Protein AF-A0A2K0T831-F1 (afdb_monomer_lite)

Structure (mmCIF, N/CA/C/O backbone):
data_AF-A0A2K0T831-F1
#
_entry.id   AF-A0A2K0T831-F1
#
loop_
_atom_site.group_PDB
_atom_site.id
_atom_site.type_symbol
_atom_site.label_atom_id
_atom_site.label_alt_id
_atom_site.label_comp_id
_atom_site.label_asym_id
_atom_site.label_entity_id
_atom_site.label_seq_id
_atom_site.pdbx_PDB_ins_code
_atom_site.Cartn_x
_atom_site.Cartn_y
_atom_site.Cartn_z
_atom_site.occupancy
_atom_site.B_iso_or_equiv
_atom_site.auth_seq_id
_atom_site.auth_comp_id
_atom_site.auth_asym_id
_atom_site.auth_atom_id
_atom_site.pdbx_PDB_model_num
ATOM 1 N N . MET A 1 1 ? -4.222 -30.722 3.771 1.00 36.09 1 MET A N 1
ATOM 2 C CA . MET A 1 1 ? -3.506 -29.783 2.882 1.00 36.09 1 MET A CA 1
ATOM 3 C C . MET A 1 1 ? -4.295 -29.741 1.592 1.00 36.09 1 MET A C 1
ATOM 5 O O . MET A 1 1 ? -4.018 -30.512 0.683 1.00 36.09 1 MET A O 1
ATOM 9 N N . ASP A 1 2 ? -5.344 -28.926 1.572 1.00 39.59 2 ASP A N 1
ATOM 10 C CA . ASP A 1 2 ? -6.249 -28.833 0.431 1.00 39.59 2 ASP A CA 1
ATOM 11 C C . ASP A 1 2 ? -5.627 -27.894 -0.600 1.00 39.59 2 ASP A C 1
ATOM 13 O O . ASP A 1 2 ? -5.635 -26.672 -0.450 1.00 39.59 2 ASP A O 1
ATOM 17 N N . PHE A 1 3 ? -5.002 -28.474 -1.623 1.00 48.47 3 PHE A N 1
ATOM 18 C CA . PHE A 1 3 ? -4.540 -27.711 -2.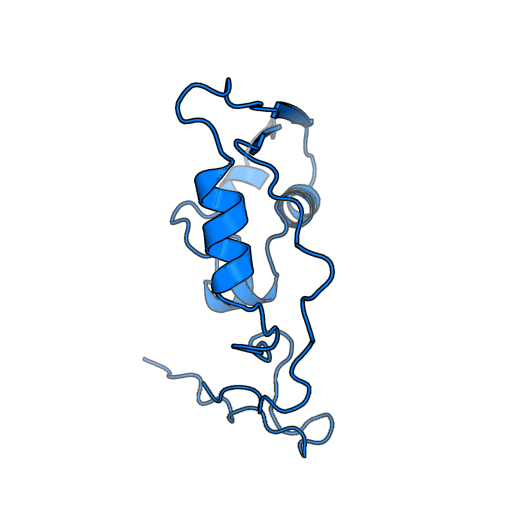773 1.00 48.47 3 PHE A CA 1
ATOM 19 C C . PHE A 1 3 ? -5.771 -27.246 -3.551 1.00 48.47 3 PHE A C 1
ATOM 21 O O . PHE A 1 3 ? -6.487 -28.056 -4.137 1.00 48.47 3 PHE A O 1
ATOM 28 N N . LEU A 1 4 ? -6.024 -25.936 -3.547 1.00 48.19 4 LEU A N 1
ATOM 29 C CA . LEU A 1 4 ? -7.027 -25.314 -4.407 1.00 48.19 4 LEU A CA 1
ATOM 30 C C . LEU A 1 4 ? -6.598 -25.545 -5.868 1.00 48.19 4 LEU A C 1
ATOM 32 O O . LEU A 1 4 ? -5.743 -24.835 -6.396 1.00 48.19 4 LEU A O 1
ATOM 36 N N . GLN A 1 5 ? -7.139 -26.584 -6.505 1.00 52.12 5 GLN A N 1
ATOM 37 C CA . GLN A 1 5 ? -6.831 -26.943 -7.887 1.00 52.12 5 GLN A CA 1
ATOM 38 C C . GLN A 1 5 ? -7.614 -26.023 -8.830 1.00 52.12 5 GLN A C 1
ATOM 40 O O . GLN A 1 5 ? -8.681 -26.365 -9.334 1.00 52.12 5 GLN A O 1
ATOM 45 N N . LEU A 1 6 ? -7.109 -24.806 -9.013 1.00 57.44 6 LEU A N 1
ATOM 46 C CA . LEU A 1 6 ? -7.667 -23.852 -9.961 1.00 57.44 6 LEU A CA 1
ATOM 47 C C . LEU A 1 6 ? -7.155 -24.155 -11.373 1.00 57.44 6 LEU A C 1
ATOM 49 O O . LEU A 1 6 ? -5.979 -24.461 -11.568 1.00 57.44 6 LEU A O 1
ATOM 53 N N . ALA A 1 7 ? -8.040 -24.062 -12.365 1.00 59.50 7 ALA A N 1
ATOM 54 C CA . ALA A 1 7 ? -7.651 -24.241 -13.756 1.00 59.50 7 ALA A CA 1
ATOM 55 C C . ALA A 1 7 ? -6.737 -23.079 -14.201 1.00 59.50 7 ALA A C 1
ATOM 57 O O . ALA A 1 7 ? -7.057 -21.918 -13.911 1.00 59.50 7 ALA A O 1
ATOM 58 N N . PRO A 1 8 ? -5.626 -23.359 -14.910 1.00 65.56 8 PRO A N 1
ATOM 59 C CA . PRO A 1 8 ? -4.784 -22.315 -15.475 1.00 65.56 8 PRO A CA 1
ATOM 60 C C . PRO A 1 8 ? -5.596 -21.451 -16.440 1.00 65.56 8 PRO A C 1
ATOM 62 O O . PRO A 1 8 ? -6.314 -21.981 -17.294 1.00 65.56 8 PRO A O 1
ATOM 65 N N . TYR A 1 9 ? -5.477 -20.131 -16.305 1.00 65.31 9 TYR A N 1
ATOM 66 C CA . TYR A 1 9 ? -6.178 -19.184 -17.166 1.00 65.31 9 TYR A CA 1
ATOM 67 C C . TYR A 1 9 ? -5.762 -19.371 -18.638 1.00 65.31 9 TYR A C 1
ATOM 69 O O . TYR A 1 9 ? -4.590 -19.592 -18.952 1.00 65.31 9 TYR A O 1
ATOM 77 N N . ASN A 1 10 ? -6.741 -19.305 -19.541 1.00 71.69 10 ASN A N 1
ATOM 78 C CA . ASN A 1 10 ? -6.559 -19.321 -20.991 1.00 71.69 10 ASN A CA 1
ATOM 79 C C . ASN A 1 10 ? -7.519 -18.291 -21.606 1.00 71.69 10 ASN A C 1
ATOM 81 O O . ASN A 1 10 ? -8.685 -18.253 -21.221 1.00 71.69 10 ASN A O 1
ATOM 85 N N . ASP A 1 11 ? -7.065 -17.503 -22.583 1.00 72.25 11 ASP A N 1
ATOM 86 C CA . ASP A 1 11 ? -7.857 -16.447 -23.238 1.00 72.25 11 ASP A CA 1
ATOM 87 C C . ASP A 1 11 ? -9.101 -16.962 -23.970 1.00 72.25 11 ASP A C 1
ATOM 89 O O . ASP A 1 11 ? -10.026 -16.208 -24.262 1.00 72.25 11 ASP A O 1
ATOM 93 N N . THR A 1 12 ? -9.169 -18.265 -24.241 1.00 75.62 12 THR A N 1
ATOM 94 C CA . THR A 1 12 ? -10.368 -18.897 -24.802 1.00 75.62 12 THR A CA 1
ATOM 95 C C . THR A 1 12 ? -11.440 -19.207 -23.752 1.00 75.62 12 THR A C 1
ATOM 97 O O . THR A 1 12 ? -12.486 -19.764 -24.102 1.00 75.62 12 THR A O 1
ATOM 100 N N . MET A 1 13 ? -11.188 -18.926 -22.468 1.00 73.06 13 MET A N 1
ATOM 101 C CA . MET A 1 13 ? -12.142 -19.206 -21.401 1.00 73.06 13 MET A CA 1
ATOM 102 C C . MET A 1 13 ? -13.352 -18.273 -21.476 1.00 73.06 13 MET A C 1
ATOM 104 O O . MET A 1 13 ? -13.237 -17.053 -21.543 1.00 73.06 13 MET A O 1
ATOM 108 N N . ARG A 1 14 ? -14.549 -18.861 -21.431 1.00 69.31 14 ARG A N 1
ATOM 109 C CA . ARG A 1 14 ? -15.813 -18.127 -21.310 1.00 69.31 14 ARG A CA 1
ATOM 110 C C . ARG A 1 14 ? -16.087 -17.779 -19.847 1.00 69.31 14 ARG A C 1
ATOM 112 O O . ARG A 1 14 ? -15.659 -18.490 -18.936 1.00 69.31 14 ARG A O 1
ATOM 119 N N . LEU A 1 15 ? -16.855 -16.713 -19.626 1.00 64.69 15 LEU A N 1
ATOM 120 C CA . LEU A 1 15 ? -17.314 -16.310 -18.296 1.00 64.69 15 LEU A CA 1
ATOM 121 C C . LEU A 1 15 ? -17.960 -17.508 -17.571 1.00 64.69 15 LEU A C 1
ATOM 123 O O . LEU A 1 15 ? -18.880 -18.129 -18.101 1.00 64.69 15 LEU A O 1
ATOM 127 N N . GLY A 1 16 ? -17.450 -17.850 -16.384 1.00 70.25 16 GLY A N 1
ATOM 128 C CA . GLY A 1 16 ? -17.926 -18.982 -15.576 1.00 70.25 16 GLY A CA 1
ATOM 129 C C . GLY A 1 16 ? -17.114 -20.282 -15.686 1.00 70.25 16 GLY A C 1
ATOM 130 O O . GLY A 1 16 ? -17.430 -21.239 -14.988 1.00 70.25 16 GLY A O 1
ATOM 131 N N . GLN A 1 17 ? -16.047 -20.342 -16.493 1.00 73.94 17 GLN A N 1
ATOM 132 C CA . GLN A 1 17 ? -15.227 -21.556 -16.684 1.00 73.94 17 GLN A CA 1
ATOM 133 C C . GLN A 1 17 ? -14.137 -21.787 -15.614 1.00 73.94 17 GLN A C 1
ATOM 135 O O . GLN A 1 17 ? -13.074 -22.327 -15.905 1.00 73.94 17 GLN A O 1
ATOM 140 N N . GLY A 1 18 ? -14.392 -21.402 -14.361 1.00 69.38 18 GLY A N 1
ATOM 141 C CA . GLY A 1 18 ? -13.501 -21.717 -13.234 1.00 69.38 18 GLY A CA 1
ATOM 142 C C . GLY A 1 18 ? -12.336 -20.748 -13.010 1.00 69.38 18 GLY A C 1
ATOM 143 O O . GLY A 1 18 ? -11.589 -20.937 -12.054 1.00 69.38 18 GLY A O 1
ATOM 144 N N . TYR A 1 19 ? -12.213 -19.692 -13.823 1.00 71.88 19 TYR A N 1
ATOM 145 C CA . TYR A 1 19 ? -11.377 -18.548 -13.472 1.00 71.88 19 TYR A CA 1
ATOM 146 C C . TYR A 1 19 ? -12.060 -17.729 -12.371 1.00 71.88 19 TYR A C 1
ATOM 148 O O . TYR A 1 19 ? -13.157 -17.202 -12.573 1.00 71.88 19 TYR A O 1
ATOM 156 N N . ASN A 1 20 ? -11.421 -17.626 -11.208 1.00 72.50 20 ASN A N 1
ATOM 157 C CA . ASN A 1 20 ? -11.900 -16.796 -10.113 1.00 72.50 20 ASN A CA 1
ATOM 158 C C . ASN A 1 20 ? -11.107 -15.488 -10.075 1.00 72.50 20 ASN A C 1
ATOM 160 O O . ASN A 1 20 ? -10.006 -15.445 -9.527 1.00 72.50 20 ASN A O 1
ATOM 164 N N . SER A 1 21 ? -11.699 -14.409 -10.586 1.00 70.88 21 SER A N 1
ATOM 165 C CA . SER A 1 21 ? -11.109 -13.064 -10.559 1.00 70.88 21 SER A CA 1
ATOM 166 C C . SER A 1 21 ? -10.811 -12.546 -9.144 1.00 70.88 21 SER A C 1
ATOM 168 O O . SER A 1 21 ? -10.053 -11.593 -8.996 1.00 70.88 21 SER A O 1
ATOM 170 N N . PHE A 1 22 ? -11.389 -13.156 -8.099 1.00 68.38 22 PHE A N 1
ATOM 171 C CA . PHE A 1 22 ? -11.049 -12.864 -6.706 1.00 68.38 22 PHE A CA 1
ATOM 172 C C . PHE A 1 22 ? -9.826 -13.616 -6.188 1.00 68.38 22 PHE A C 1
ATOM 174 O O . PHE A 1 22 ? -9.330 -13.228 -5.149 1.00 68.38 22 PHE A O 1
ATOM 181 N N . LEU A 1 23 ? -9.339 -14.687 -6.815 1.00 71.56 23 LEU A N 1
ATOM 182 C CA . LEU A 1 23 ? -8.189 -15.452 -6.293 1.00 71.56 23 LEU A CA 1
ATOM 183 C C . LEU A 1 23 ? -7.049 -15.599 -7.302 1.00 71.56 23 LEU A C 1
ATOM 185 O O . LEU A 1 23 ? -5.917 -15.888 -6.915 1.00 71.56 23 LEU A O 1
ATOM 189 N N . GLN A 1 24 ? -7.334 -15.392 -8.582 1.00 72.81 24 GLN A N 1
ATOM 190 C CA . GLN A 1 24 ? -6.394 -15.531 -9.682 1.00 72.81 24 GLN A CA 1
ATOM 191 C C . GLN A 1 24 ? -6.197 -14.187 -10.375 1.00 72.81 24 GLN A C 1
ATOM 193 O O . GLN A 1 24 ? -7.153 -13.449 -10.602 1.00 72.81 24 GLN A O 1
ATOM 198 N N . LEU A 1 25 ? -4.963 -13.893 -10.775 1.00 68.31 25 LEU A N 1
ATOM 199 C CA . LEU A 1 25 ? -4.625 -12.722 -11.581 1.00 68.31 25 LEU A CA 1
ATOM 200 C C . LEU A 1 25 ? -4.012 -13.190 -12.906 1.00 68.31 25 LEU A C 1
ATOM 202 O O . LEU A 1 25 ? -3.184 -14.102 -12.876 1.00 68.31 25 LEU A O 1
ATOM 206 N N . PRO A 1 26 ? -4.383 -12.595 -14.054 1.00 68.50 26 PRO A N 1
ATOM 207 C CA . PRO A 1 26 ? -3.645 -12.809 -15.284 1.00 68.50 26 PRO A CA 1
ATOM 208 C C . PRO A 1 26 ? -2.322 -12.050 -15.160 1.00 68.50 26 PRO A C 1
ATOM 210 O O . PRO A 1 26 ? -2.304 -10.827 -15.010 1.00 68.50 26 PRO A O 1
ATOM 213 N N . CYS A 1 27 ? -1.208 -12.774 -15.180 1.00 66.81 27 CYS A N 1
ATOM 214 C CA . CYS A 1 27 ? 0.117 -12.173 -15.143 1.00 66.81 27 CYS A CA 1
ATOM 215 C C . CYS A 1 27 ? 0.645 -12.033 -16.574 1.00 66.81 27 CYS A C 1
ATOM 217 O O . CYS A 1 27 ? 0.857 -13.025 -17.273 1.00 66.81 27 CYS A O 1
ATOM 219 N N . LEU A 1 28 ? 0.850 -10.787 -17.000 1.00 68.00 28 LEU A N 1
ATOM 220 C CA . LEU A 1 28 ? 1.585 -10.458 -18.216 1.00 68.00 28 LEU A CA 1
ATOM 221 C C . LEU A 1 28 ? 3.040 -10.210 -17.823 1.00 68.00 28 LEU A C 1
ATOM 223 O O . LEU A 1 28 ? 3.331 -9.246 -17.117 1.00 68.00 28 LEU A O 1
ATOM 227 N N . ASP A 1 29 ? 3.934 -11.091 -18.257 1.00 64.38 29 ASP A N 1
ATOM 228 C CA . ASP A 1 29 ? 5.378 -10.873 -18.158 1.00 64.38 29 ASP A CA 1
ATOM 229 C C . ASP A 1 29 ? 5.900 -10.292 -19.482 1.00 64.38 29 ASP A C 1
ATOM 231 O O . ASP A 1 29 ? 5.225 -10.410 -20.500 1.00 64.38 29 ASP A O 1
ATOM 235 N N . GLY A 1 30 ? 7.048 -9.608 -19.475 1.00 65.62 30 GLY A N 1
ATOM 236 C CA . GLY A 1 30 ? 7.774 -9.152 -20.674 1.00 65.62 30 GLY A CA 1
ATOM 237 C C . GLY A 1 30 ? 7.010 -8.274 -21.684 1.00 65.62 30 GLY A C 1
ATOM 238 O O . GLY A 1 30 ? 7.448 -8.143 -22.829 1.00 65.62 30 GLY A O 1
ATOM 239 N N . ALA A 1 31 ? 5.891 -7.658 -21.289 1.00 68.00 31 ALA A N 1
ATOM 240 C CA . ALA A 1 31 ? 4.999 -6.901 -22.178 1.00 68.00 31 ALA A CA 1
ATOM 241 C C . ALA A 1 31 ? 5.618 -5.624 -22.781 1.00 68.00 31 ALA A C 1
ATOM 243 O O . ALA A 1 31 ? 5.041 -5.033 -23.691 1.00 68.00 31 ALA A O 1
ATOM 244 N N . VAL A 1 32 ? 6.780 -5.181 -22.298 1.00 72.88 32 VAL A N 1
ATOM 245 C CA . VAL A 1 32 ? 7.473 -3.985 -22.790 1.00 72.88 32 VAL A CA 1
ATOM 246 C C . VAL A 1 32 ? 8.871 -4.370 -23.256 1.00 72.88 32 VAL A C 1
ATOM 248 O O . VAL A 1 32 ? 9.633 -4.981 -22.508 1.00 72.88 32 VAL A O 1
ATOM 251 N N . LYS A 1 33 ? 9.216 -3.988 -24.488 1.00 72.88 33 LYS A N 1
ATOM 252 C CA . LYS A 1 33 ? 10.592 -3.975 -24.988 1.00 72.88 33 LYS A CA 1
ATOM 253 C C . LYS A 1 33 ? 11.181 -2.594 -24.790 1.00 72.88 33 LYS A C 1
ATOM 255 O O . LYS A 1 33 ? 10.646 -1.614 -25.302 1.00 72.88 33 LYS A O 1
ATOM 260 N N . ILE A 1 34 ? 12.296 -2.553 -24.079 1.00 73.56 34 ILE A N 1
ATOM 261 C CA . ILE A 1 34 ? 13.158 -1.384 -23.968 1.00 73.56 34 ILE A CA 1
ATOM 262 C C . ILE A 1 34 ? 14.517 -1.828 -24.499 1.00 73.56 34 ILE A C 1
ATOM 264 O O . ILE A 1 34 ? 15.012 -2.876 -24.080 1.00 73.56 34 ILE A O 1
ATOM 268 N N . ASP A 1 35 ? 15.099 -1.072 -25.426 1.00 73.56 35 ASP A N 1
ATOM 269 C CA . ASP A 1 35 ? 16.442 -1.363 -25.921 1.00 73.56 35 ASP A CA 1
ATOM 270 C C . ASP A 1 35 ? 17.472 -1.132 -24.799 1.00 73.56 35 ASP A C 1
ATOM 272 O O . ASP A 1 35 ? 17.522 -0.073 -24.166 1.00 73.56 35 ASP A O 1
ATOM 276 N N . GLU A 1 36 ? 18.306 -2.142 -24.526 1.00 66.69 36 GLU A N 1
ATOM 277 C CA . GLU A 1 36 ? 19.290 -2.108 -23.430 1.00 66.69 36 GLU A CA 1
ATOM 278 C C . GLU A 1 36 ? 20.308 -0.964 -23.570 1.00 66.69 36 GLU A C 1
ATOM 280 O O . GLU A 1 36 ? 20.817 -0.456 -22.566 1.00 66.69 36 GLU A O 1
ATOM 285 N N . SER A 1 37 ? 20.569 -0.510 -24.800 1.00 64.81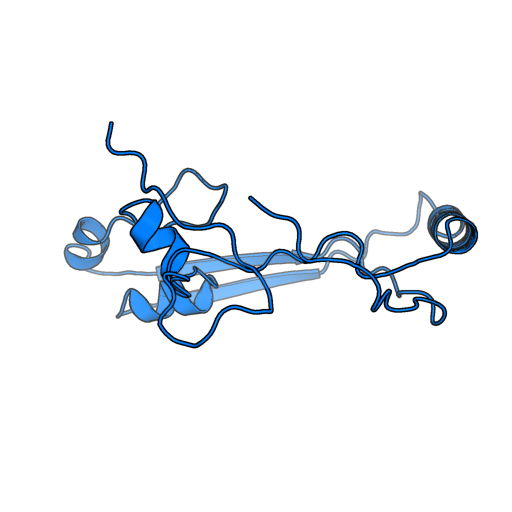 37 SER A N 1
ATOM 286 C CA . SER A 1 37 ? 21.433 0.638 -25.085 1.00 64.81 37 SER A CA 1
ATOM 287 C C . SER A 1 37 ? 20.924 1.932 -24.445 1.00 64.81 37 SER A C 1
ATOM 289 O O . SER A 1 37 ? 21.725 2.731 -23.954 1.00 64.81 37 SER A O 1
ATOM 291 N N . ASP A 1 38 ? 19.606 2.126 -24.378 1.00 63.50 38 ASP A N 1
ATOM 292 C CA . ASP A 1 38 ? 19.012 3.341 -23.813 1.00 63.50 38 ASP A CA 1
ATOM 293 C C . ASP A 1 38 ? 18.959 3.309 -22.290 1.00 63.50 38 ASP A C 1
ATOM 295 O O . ASP A 1 38 ? 19.135 4.347 -21.642 1.00 63.50 38 ASP A O 1
ATOM 299 N N . LEU A 1 39 ? 18.812 2.116 -21.708 1.00 62.34 39 LEU A N 1
ATOM 300 C CA . LEU A 1 39 ? 18.937 1.891 -20.267 1.00 62.34 39 LEU A CA 1
ATOM 301 C C . LEU A 1 39 ? 20.349 2.247 -19.776 1.00 62.34 39 LEU A C 1
ATOM 303 O O . LEU A 1 39 ? 20.500 3.000 -18.811 1.00 62.34 39 LEU A O 1
ATOM 307 N N . GLN A 1 40 ? 21.389 1.768 -20.464 1.00 59.34 40 GLN A N 1
ATOM 308 C CA . GLN A 1 40 ? 22.784 2.017 -20.082 1.00 59.34 40 GLN A CA 1
ATOM 309 C C . GLN A 1 40 ? 23.197 3.484 -20.279 1.00 59.34 40 GLN A C 1
ATOM 311 O O . GLN A 1 40 ? 23.871 4.053 -19.417 1.00 59.34 40 GLN A O 1
ATOM 316 N N . ALA A 1 41 ? 22.739 4.136 -21.355 1.00 60.53 41 ALA A N 1
ATOM 317 C CA . ALA A 1 41 ? 23.013 5.552 -21.608 1.00 60.53 41 ALA A CA 1
ATOM 318 C C . ALA A 1 41 ? 22.402 6.488 -20.545 1.00 60.53 41 ALA A C 1
ATOM 320 O O . ALA A 1 41 ? 22.984 7.526 -20.225 1.00 60.53 41 ALA A O 1
ATOM 321 N N . HIS A 1 42 ? 21.254 6.127 -19.962 1.00 57.69 42 HIS A N 1
ATOM 322 C CA . HIS A 1 42 ? 20.623 6.906 -18.889 1.00 57.69 42 HIS A CA 1
ATOM 323 C C . HIS A 1 42 ? 21.244 6.641 -17.513 1.00 57.69 42 HIS A C 1
ATOM 325 O O . HIS A 1 42 ? 21.373 7.572 -16.718 1.00 57.69 42 HIS A O 1
ATOM 331 N N . VAL A 1 43 ? 21.683 5.408 -17.237 1.00 56.75 43 VAL A N 1
ATOM 332 C CA . VAL A 1 43 ? 22.411 5.076 -15.999 1.00 56.75 43 VAL A CA 1
ATOM 333 C C . VAL A 1 43 ? 23.792 5.739 -15.973 1.00 56.75 43 VAL A C 1
ATOM 335 O O . VAL A 1 43 ? 24.192 6.247 -14.931 1.00 56.75 43 VAL A O 1
ATOM 338 N N . ALA A 1 44 ? 24.490 5.825 -17.110 1.00 55.12 44 ALA A N 1
ATOM 339 C CA . ALA A 1 44 ? 25.797 6.486 -17.208 1.00 55.12 44 ALA A CA 1
ATOM 340 C C . ALA A 1 44 ? 25.736 8.022 -17.063 1.00 55.12 44 ALA A C 1
ATOM 342 O O . ALA A 1 44 ? 26.718 8.638 -16.659 1.00 55.12 44 ALA A O 1
ATOM 343 N N . ARG A 1 45 ? 24.587 8.649 -17.366 1.00 53.56 45 ARG A N 1
ATOM 344 C CA . ARG A 1 45 ? 24.332 10.088 -17.136 1.00 53.56 45 ARG A CA 1
ATOM 345 C C . ARG A 1 45 ? 23.912 10.412 -15.702 1.00 53.56 45 ARG A C 1
ATOM 347 O O . ARG A 1 45 ? 23.832 11.585 -15.343 1.00 53.56 45 ARG A O 1
ATOM 354 N N . ALA A 1 46 ? 23.610 9.402 -14.887 1.00 54.88 46 ALA A N 1
ATOM 355 C CA . ALA A 1 46 ? 23.358 9.597 -13.471 1.00 54.88 46 ALA A CA 1
ATOM 356 C C . ALA A 1 46 ? 24.703 9.807 -12.764 1.00 54.88 46 ALA A C 1
ATOM 358 O O . ALA A 1 46 ? 25.348 8.855 -12.331 1.00 54.88 46 ALA A O 1
ATOM 359 N N . ASP A 1 47 ? 25.128 11.068 -12.676 1.00 56.34 47 ASP A N 1
ATOM 360 C CA . ASP A 1 47 ? 26.297 11.485 -11.905 1.00 56.34 47 ASP A CA 1
ATOM 361 C C . ASP A 1 47 ? 26.286 10.812 -10.514 1.00 56.34 47 ASP A C 1
ATOM 363 O O . ASP A 1 47 ? 25.299 10.948 -9.780 1.00 56.34 47 ASP A O 1
ATOM 367 N N . PRO A 1 48 ? 27.361 10.124 -10.085 1.00 58.25 48 PRO A N 1
ATOM 368 C CA . PRO A 1 48 ? 27.418 9.480 -8.768 1.00 58.25 48 PRO A CA 1
ATOM 369 C C . PRO A 1 48 ? 27.359 10.493 -7.609 1.00 58.25 48 PRO A C 1
ATOM 371 O O . PRO A 1 48 ? 27.118 10.111 -6.465 1.00 58.25 48 PRO A O 1
ATOM 374 N N . SER A 1 49 ? 27.550 11.783 -7.913 1.00 55.91 49 SER A N 1
ATOM 375 C CA . SER A 1 49 ? 27.470 12.922 -6.991 1.00 55.91 49 SER A CA 1
ATOM 376 C C . SER A 1 49 ? 26.167 13.732 -7.134 1.00 55.91 49 SER A C 1
ATOM 378 O O . SER A 1 49 ? 25.950 14.707 -6.410 1.00 55.91 49 SER A O 1
ATOM 380 N N . ALA A 1 50 ? 25.265 13.356 -8.052 1.00 58.88 50 ALA A N 1
ATOM 381 C CA . ALA A 1 50 ? 23.984 14.037 -8.197 1.00 58.88 50 ALA A CA 1
ATOM 382 C C . ALA A 1 50 ? 23.139 13.798 -6.939 1.00 58.88 50 ALA A C 1
ATOM 384 O O . ALA A 1 50 ? 22.664 12.691 -6.676 1.00 58.88 50 ALA A O 1
ATOM 385 N N . LYS A 1 51 ? 22.978 14.861 -6.145 1.00 52.91 51 LYS A N 1
ATOM 386 C CA . LYS A 1 51 ? 22.170 14.915 -4.925 1.00 52.91 51 LYS A CA 1
ATOM 387 C C . LYS A 1 51 ? 20.829 14.214 -5.164 1.00 52.91 51 LYS A C 1
ATOM 389 O O . LYS A 1 51 ? 19.998 14.700 -5.929 1.00 52.91 51 LYS A O 1
ATOM 394 N N . VAL A 1 52 ? 20.647 13.056 -4.526 1.00 62.34 52 VAL A N 1
ATOM 395 C CA . VAL A 1 52 ? 19.431 12.237 -4.614 1.00 62.34 52 VAL A CA 1
ATOM 396 C C . VAL A 1 52 ? 18.243 13.131 -4.262 1.00 62.34 52 VAL A C 1
ATOM 398 O O . VAL A 1 52 ? 18.143 13.618 -3.135 1.00 62.34 52 VAL A O 1
ATOM 401 N N . SER A 1 53 ? 17.367 13.401 -5.233 1.00 64.94 53 SER A N 1
ATOM 402 C CA . SER A 1 53 ? 16.144 14.173 -5.008 1.00 64.94 53 SER A CA 1
ATOM 403 C C . SER A 1 53 ? 15.126 13.282 -4.304 1.00 64.94 53 SER A C 1
ATOM 405 O O . SER A 1 53 ? 14.192 12.748 -4.895 1.00 64.94 53 SER A O 1
ATOM 407 N N . GLN A 1 54 ? 15.355 13.076 -3.011 1.00 73.19 54 GLN A N 1
ATOM 408 C CA . GLN A 1 54 ? 14.449 12.333 -2.160 1.00 73.19 54 GLN A CA 1
ATOM 409 C C . GLN A 1 54 ? 13.234 13.205 -1.852 1.00 73.19 54 GLN A C 1
ATOM 411 O O . GLN A 1 54 ? 13.345 14.238 -1.191 1.00 73.19 54 GLN A O 1
ATOM 416 N N . VAL A 1 55 ? 12.062 12.779 -2.316 1.00 78.69 55 VAL A N 1
ATOM 417 C CA . VAL A 1 55 ? 10.793 13.370 -1.886 1.00 78.69 55 VAL A CA 1
ATOM 418 C C . VAL A 1 55 ? 10.197 12.453 -0.834 1.00 78.69 55 VAL A C 1
ATOM 420 O O . VAL A 1 55 ? 9.882 11.296 -1.122 1.00 78.69 55 VAL A O 1
ATOM 423 N N . VAL A 1 56 ? 10.069 12.973 0.386 1.00 86.38 56 VAL A N 1
ATOM 424 C CA . VAL A 1 56 ? 9.380 12.290 1.479 1.00 86.38 56 VAL A CA 1
ATOM 425 C C . VAL A 1 56 ? 8.017 12.933 1.662 1.00 86.38 56 VAL A C 1
ATOM 427 O O . VAL A 1 56 ? 7.916 14.135 1.898 1.00 86.38 56 VAL A O 1
ATOM 430 N N . SER A 1 57 ? 6.967 12.133 1.535 1.00 87.75 57 SER A N 1
ATOM 431 C CA . SER A 1 57 ? 5.595 12.554 1.799 1.00 87.75 57 SER A CA 1
ATOM 432 C C . SER A 1 57 ? 5.084 11.833 3.038 1.00 87.75 57 SER A C 1
ATOM 434 O O . SER A 1 57 ? 5.116 10.603 3.099 1.00 87.75 57 SER A O 1
ATOM 436 N N . TYR A 1 58 ? 4.614 12.615 4.006 1.00 88.62 58 TYR A N 1
ATOM 437 C CA . TYR A 1 58 ? 4.005 12.132 5.239 1.00 88.62 58 TYR A CA 1
ATOM 438 C C . TYR A 1 58 ? 2.497 12.354 5.164 1.00 88.62 58 TYR A C 1
ATOM 440 O O . TYR A 1 58 ? 2.053 13.438 4.790 1.00 88.62 58 TYR A O 1
ATOM 448 N N . ASN A 1 59 ? 1.719 11.339 5.523 1.00 87.44 59 ASN A N 1
ATOM 449 C CA . ASN A 1 59 ? 0.279 11.456 5.708 1.00 87.44 59 ASN A CA 1
ATOM 450 C C . ASN A 1 59 ? -0.106 10.797 7.034 1.00 87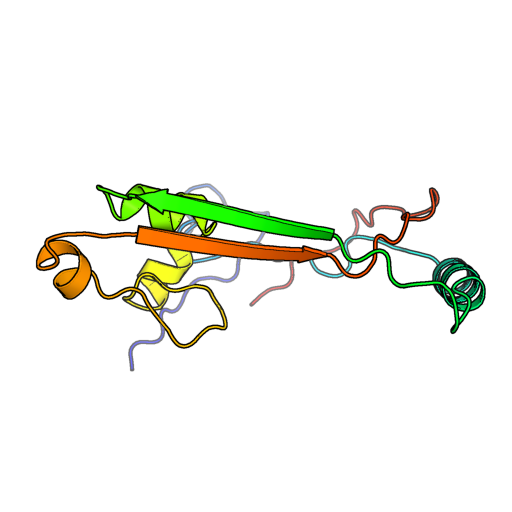.44 59 ASN A C 1
ATOM 452 O O . ASN A 1 59 ? 0.303 9.664 7.294 1.00 87.44 59 ASN A O 1
ATOM 456 N N . SER A 1 60 ? -0.889 11.493 7.853 1.00 90.06 60 SER A N 1
ATOM 457 C CA . SER A 1 60 ? -1.442 10.961 9.096 1.00 90.06 60 SER A CA 1
ATOM 458 C C . SER A 1 60 ? -2.932 11.247 9.152 1.00 90.06 60 SER A C 1
ATOM 460 O O . SER A 1 60 ? -3.341 12.405 9.067 1.00 90.06 60 SER A O 1
ATOM 462 N N . GLN A 1 61 ? -3.728 10.200 9.322 1.00 90.06 61 GLN A N 1
ATOM 463 C CA . GLN A 1 61 ? -5.181 10.299 9.389 1.00 90.06 61 GLN A CA 1
ATOM 464 C C . GLN A 1 61 ? -5.724 9.393 10.492 1.00 90.06 61 GLN A C 1
ATOM 466 O O . GLN A 1 61 ? -5.219 8.286 10.703 1.00 90.06 61 GLN A O 1
ATOM 471 N N . PHE A 1 62 ? -6.757 9.867 11.186 1.00 91.81 62 PHE A N 1
ATOM 472 C CA . PHE A 1 62 ? -7.569 9.023 12.056 1.00 91.81 62 PHE A CA 1
ATOM 473 C C . PHE A 1 62 ? -8.514 8.196 11.202 1.00 91.81 62 PHE A C 1
ATOM 475 O O . PHE A 1 62 ? -9.013 8.677 10.183 1.00 91.81 62 PHE A O 1
ATOM 482 N N . VAL A 1 63 ? -8.725 6.944 11.596 1.00 90.81 63 VAL A N 1
ATOM 483 C CA . VAL A 1 63 ? -9.522 6.016 10.802 1.00 90.81 63 VAL A CA 1
ATOM 484 C C . VAL A 1 63 ? -10.558 5.343 11.676 1.00 90.81 63 VAL A C 1
ATOM 486 O O . VAL A 1 63 ? -10.225 4.671 12.640 1.00 90.81 63 VAL A O 1
ATOM 489 N N . GLU A 1 64 ? -11.820 5.492 11.297 1.00 89.00 64 GLU A N 1
ATOM 490 C CA . GLU A 1 64 ? -12.941 4.861 11.998 1.00 89.00 64 GLU A CA 1
ATOM 491 C C . GLU A 1 64 ? -13.214 3.452 11.469 1.00 89.00 64 GLU A C 1
ATOM 493 O O . GLU A 1 64 ? -13.628 2.563 12.207 1.00 89.00 64 GLU A O 1
ATOM 498 N N . ARG A 1 65 ? -12.986 3.233 10.169 1.00 89.06 65 ARG A N 1
ATOM 499 C CA . ARG A 1 65 ? -13.334 1.990 9.480 1.00 89.06 65 ARG A CA 1
ATOM 500 C C . ARG A 1 65 ? -12.110 1.340 8.867 1.00 89.06 65 ARG A C 1
ATOM 502 O O . ARG A 1 65 ? -11.405 1.946 8.063 1.00 89.06 65 ARG A O 1
ATOM 509 N N . ILE A 1 66 ? -11.912 0.055 9.156 1.00 88.00 66 ILE A N 1
ATOM 510 C CA . ILE A 1 66 ? -10.781 -0.704 8.610 1.00 88.00 66 ILE A CA 1
ATOM 511 C C . ILE A 1 66 ? -10.788 -0.738 7.073 1.00 88.00 66 ILE A C 1
ATOM 513 O O . ILE A 1 66 ? -9.730 -0.733 6.450 1.00 88.00 66 ILE A O 1
ATOM 517 N N . SER A 1 67 ? -11.970 -0.665 6.446 1.00 88.50 67 SER A N 1
ATOM 518 C CA . SER A 1 67 ? -12.125 -0.577 4.987 1.00 88.50 67 SER A CA 1
ATOM 519 C C . SER A 1 67 ? -11.344 0.578 4.363 1.00 88.50 67 SER A C 1
ATOM 521 O O . SER A 1 67 ? -10.864 0.464 3.232 1.00 88.50 67 SER A O 1
ATOM 523 N N . ASP A 1 68 ? -11.206 1.681 5.095 1.00 88.56 68 ASP A N 1
ATOM 524 C CA . ASP A 1 68 ? -10.538 2.884 4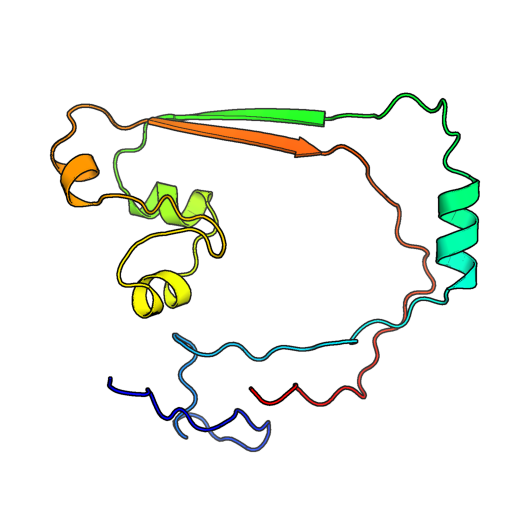.612 1.00 88.56 68 ASP A CA 1
ATOM 525 C C . ASP A 1 68 ? -9.016 2.700 4.670 1.00 88.56 68 ASP A C 1
ATOM 527 O O . ASP A 1 68 ? -8.309 3.117 3.751 1.00 88.56 68 ASP A O 1
ATOM 531 N N . VAL A 1 69 ? -8.519 1.957 5.670 1.00 87.69 69 VAL A N 1
ATOM 532 C CA . VAL A 1 69 ? -7.115 1.520 5.754 1.00 87.69 69 VAL A CA 1
ATOM 533 C C . VAL A 1 69 ? -6.773 0.597 4.590 1.00 87.69 69 VAL A C 1
ATOM 535 O O . VAL A 1 69 ? -5.803 0.843 3.878 1.00 87.69 69 VAL A O 1
ATOM 538 N N . VAL A 1 70 ? -7.597 -0.427 4.348 1.00 87.69 70 VAL A N 1
ATOM 539 C CA . VAL A 1 70 ? -7.391 -1.407 3.266 1.00 87.69 70 VAL A CA 1
ATOM 540 C C . VAL A 1 70 ? -7.313 -0.718 1.910 1.00 87.69 70 VAL A C 1
ATOM 542 O O . VAL A 1 70 ? -6.403 -0.984 1.122 1.00 87.69 70 VAL A O 1
ATOM 545 N N . ARG A 1 71 ? -8.232 0.220 1.655 1.00 85.19 71 ARG A N 1
ATOM 546 C CA . ARG A 1 71 ? -8.266 0.988 0.409 1.00 85.19 71 ARG A CA 1
ATOM 547 C C . ARG A 1 71 ? -7.076 1.940 0.292 1.00 85.19 71 ARG A C 1
ATOM 549 O O . ARG A 1 71 ? -6.469 2.011 -0.772 1.00 85.19 71 ARG A O 1
ATOM 556 N N . SER A 1 72 ? -6.713 2.634 1.372 1.00 83.62 72 SER A N 1
ATOM 557 C CA . SER A 1 72 ? -5.566 3.550 1.393 1.00 83.62 72 SER A CA 1
ATOM 558 C C . SER A 1 72 ? -4.228 2.826 1.220 1.00 83.62 72 SER A C 1
ATOM 560 O O . SER A 1 72 ? -3.312 3.379 0.616 1.00 83.62 72 SER A O 1
ATOM 562 N N . MET A 1 73 ? -4.101 1.608 1.746 1.00 81.44 73 MET A N 1
ATOM 563 C CA . MET A 1 73 ? -2.907 0.773 1.607 1.00 81.44 73 MET A CA 1
ATOM 564 C C . MET A 1 73 ? -2.864 0.003 0.282 1.00 81.44 73 MET A C 1
ATOM 566 O O . MET A 1 73 ? -1.878 -0.676 0.016 1.00 81.44 73 MET A O 1
ATOM 570 N N . ASN A 1 74 ? -3.897 0.118 -0.561 1.00 83.25 74 ASN A N 1
ATOM 571 C CA . ASN A 1 74 ? -4.035 -0.644 -1.803 1.00 83.25 74 ASN A CA 1
ATOM 572 C C . ASN A 1 74 ? -3.915 -2.166 -1.578 1.00 83.25 74 ASN A C 1
ATOM 574 O O . ASN A 1 74 ? -3.308 -2.890 -2.371 1.00 83.25 74 ASN A O 1
ATOM 578 N N . ILE A 1 75 ? -4.480 -2.653 -0.469 1.00 84.06 75 ILE A N 1
ATOM 579 C CA . ILE A 1 75 ? -4.530 -4.082 -0.163 1.00 84.06 75 ILE A CA 1
ATOM 580 C C . ILE A 1 75 ? -5.639 -4.709 -1.007 1.00 84.06 75 ILE A C 1
ATOM 582 O O . ILE A 1 75 ? -6.796 -4.289 -0.969 1.00 84.06 75 ILE A O 1
ATOM 586 N N . SER A 1 76 ? -5.282 -5.740 -1.769 1.00 81.12 76 SER A N 1
ATOM 587 C CA . SER A 1 76 ? -6.240 -6.472 -2.590 1.00 81.12 76 SER A CA 1
ATOM 588 C C . SER A 1 76 ? -7.057 -7.446 -1.744 1.00 81.12 76 SER A C 1
ATOM 590 O O . SER A 1 76 ? -6.492 -8.282 -1.037 1.00 81.12 76 SER A O 1
ATOM 592 N N . ALA A 1 77 ? -8.383 -7.409 -1.897 1.00 79.94 77 ALA A N 1
ATOM 593 C CA . ALA A 1 77 ? -9.295 -8.366 -1.267 1.00 79.94 77 ALA A CA 1
ATOM 594 C C . ALA A 1 77 ? -8.934 -9.823 -1.607 1.00 79.94 77 ALA A C 1
ATOM 596 O O . ALA A 1 77 ? -9.047 -10.705 -0.760 1.00 79.94 77 ALA A O 1
ATOM 597 N N . ALA A 1 78 ? -8.423 -10.058 -2.819 1.00 77.94 78 ALA A N 1
ATOM 598 C CA . ALA A 1 78 ? -7.952 -11.364 -3.263 1.00 77.94 78 ALA A CA 1
ATOM 599 C C . ALA A 1 78 ? -6.837 -11.930 -2.376 1.00 77.94 78 ALA A C 1
ATOM 601 O O . ALA A 1 78 ? -6.854 -13.100 -1.987 1.00 77.94 78 ALA A O 1
ATOM 602 N N . SER A 1 79 ? -5.873 -11.070 -2.032 1.00 75.62 79 SER A N 1
ATOM 603 C CA . SER A 1 79 ? -4.752 -11.426 -1.164 1.00 75.62 79 SER A CA 1
ATOM 604 C C . SER A 1 79 ? -5.238 -11.738 0.247 1.00 75.62 79 SER A C 1
ATOM 606 O O . SER A 1 79 ? -4.774 -12.706 0.848 1.00 75.62 79 SER A O 1
ATOM 608 N N . SER A 1 80 ? -6.212 -10.974 0.748 1.00 77.12 80 SER A N 1
ATOM 609 C CA . SER A 1 80 ? -6.766 -11.190 2.084 1.00 77.12 80 SER A CA 1
ATOM 610 C C . SER A 1 80 ? -7.530 -12.507 2.201 1.00 77.12 80 SER A C 1
ATOM 612 O O . SER A 1 80 ? -7.371 -13.212 3.192 1.00 77.12 80 SER A O 1
ATOM 614 N N . ILE A 1 81 ? -8.297 -12.893 1.174 1.00 80.00 81 ILE A N 1
ATOM 615 C CA . ILE A 1 81 ? -9.008 -14.183 1.158 1.00 80.00 81 ILE A CA 1
ATOM 616 C C . ILE A 1 81 ? -8.007 -15.342 1.103 1.00 80.00 81 ILE A C 1
ATOM 618 O O . ILE A 1 81 ? -8.159 -16.324 1.825 1.00 80.00 81 ILE A O 1
ATOM 622 N N . LYS A 1 82 ? -6.957 -15.224 0.280 1.00 76.12 82 LYS A N 1
ATOM 623 C CA . LYS A 1 82 ? -5.926 -16.263 0.158 1.00 76.12 82 LYS A CA 1
ATOM 624 C C . LYS A 1 82 ? -5.096 -16.421 1.436 1.00 76.12 82 LYS A C 1
ATOM 626 O O . LYS A 1 82 ? -4.727 -17.539 1.779 1.00 76.12 82 LYS A O 1
ATOM 631 N N . SER A 1 83 ? -4.780 -15.316 2.110 1.00 74.56 83 SER A N 1
ATOM 632 C CA . SER A 1 83 ? -3.960 -15.320 3.325 1.00 74.56 83 SER A CA 1
ATOM 633 C C . SER A 1 83 ? -4.772 -15.502 4.613 1.00 74.56 83 SER A C 1
ATOM 635 O O . SER A 1 83 ? -4.172 -15.708 5.665 1.00 74.56 83 SER A O 1
ATOM 637 N N . GLY A 1 84 ? -6.103 -15.382 4.560 1.00 76.44 84 GLY A N 1
ATOM 638 C CA . GLY A 1 84 ? -6.976 -15.396 5.739 1.00 76.44 84 GLY A CA 1
ATOM 639 C C . GLY A 1 84 ? -6.804 -14.190 6.675 1.00 76.44 84 GLY A C 1
ATOM 640 O O . GLY A 1 84 ? -7.327 -14.201 7.781 1.00 76.44 84 GLY A O 1
ATOM 641 N N . THR A 1 85 ? -6.055 -13.166 6.261 1.00 80.12 85 THR A N 1
ATOM 642 C CA . THR A 1 85 ? -5.781 -11.947 7.036 1.00 80.12 85 THR A CA 1
ATOM 643 C C . THR A 1 85 ? -5.667 -10.757 6.094 1.00 80.12 85 THR A C 1
ATOM 645 O O . THR A 1 85 ? -5.253 -10.90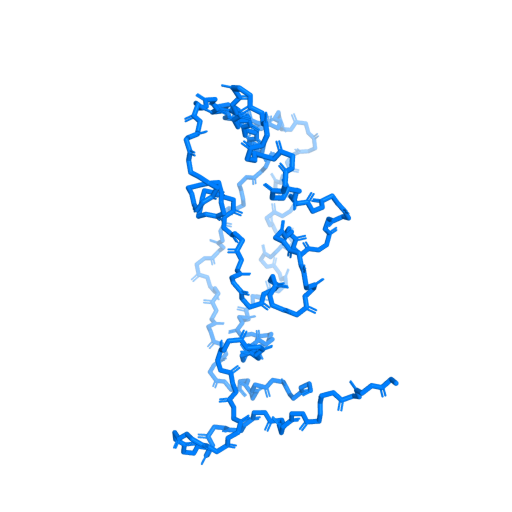2 4.943 1.00 80.12 85 THR A O 1
ATOM 648 N N . ILE A 1 86 ? -6.018 -9.564 6.568 1.00 80.38 86 ILE A N 1
ATOM 649 C CA . ILE A 1 86 ? -5.872 -8.328 5.807 1.00 80.38 86 ILE A CA 1
ATOM 650 C C . ILE A 1 86 ? -4.415 -7.866 5.899 1.00 80.38 86 ILE A C 1
ATOM 652 O O . ILE A 1 86 ? -4.027 -7.134 6.805 1.00 80.38 86 ILE A O 1
ATOM 656 N N . GLY A 1 87 ? -3.588 -8.309 4.956 1.00 78.94 87 GLY A N 1
ATOM 657 C CA . GLY A 1 87 ? -2.161 -7.997 4.914 1.00 78.94 87 GLY A CA 1
ATOM 658 C C . GLY A 1 87 ? -1.690 -7.573 3.528 1.00 78.94 87 GLY A C 1
ATOM 659 O O . GLY A 1 87 ? -2.251 -7.963 2.503 1.00 78.94 87 GLY A O 1
ATOM 660 N N . MET A 1 88 ? -0.629 -6.769 3.502 1.00 72.00 88 MET A N 1
ATOM 661 C CA . MET A 1 88 ? 0.083 -6.446 2.267 1.00 72.00 88 MET A CA 1
ATOM 662 C C . MET A 1 88 ? 0.862 -7.679 1.780 1.00 72.00 88 MET A C 1
ATOM 664 O O . MET A 1 88 ? 1.584 -8.285 2.576 1.00 72.00 88 MET A O 1
ATOM 668 N N . PRO A 1 89 ? 0.790 -8.034 0.484 1.00 63.28 89 PRO A N 1
ATOM 669 C CA . PRO A 1 89 ? 1.618 -9.096 -0.079 1.00 63.28 89 PRO A CA 1
ATOM 670 C C . PRO A 1 89 ? 3.106 -8.833 0.195 1.00 63.28 89 PRO A C 1
ATOM 672 O O . PRO A 1 89 ? 3.606 -7.745 -0.084 1.00 63.28 89 PRO A O 1
ATOM 675 N N . GLY A 1 90 ? 3.817 -9.822 0.741 1.00 64.38 90 GLY A N 1
ATOM 676 C CA . GLY A 1 90 ? 5.256 -9.721 1.017 1.00 64.38 90 GLY A CA 1
ATOM 677 C C . GLY A 1 90 ? 5.636 -9.039 2.337 1.00 64.38 90 GLY A C 1
ATOM 678 O O . GLY A 1 90 ? 6.824 -8.960 2.637 1.00 64.38 90 GLY A O 1
ATOM 679 N N . ASN A 1 91 ? 4.667 -8.596 3.146 1.00 66.75 91 ASN A N 1
ATOM 680 C CA . ASN A 1 91 ? 4.904 -8.133 4.513 1.00 66.75 91 ASN A CA 1
ATOM 681 C C . ASN A 1 91 ? 4.230 -9.087 5.512 1.00 66.75 91 ASN A C 1
ATOM 683 O O . ASN A 1 91 ? 3.061 -9.424 5.349 1.00 66.75 91 ASN A O 1
ATOM 687 N N . SER A 1 92 ? 4.954 -9.529 6.544 1.00 62.28 92 SER A N 1
ATOM 688 C CA . SER A 1 92 ? 4.441 -10.494 7.532 1.00 62.28 92 SER A CA 1
ATOM 689 C C . SER A 1 92 ? 3.543 -9.868 8.604 1.00 62.28 92 SER A C 1
ATOM 691 O O . SER A 1 92 ? 2.925 -10.589 9.384 1.00 62.28 92 SER A O 1
ATOM 693 N N . LEU A 1 93 ? 3.453 -8.537 8.650 1.00 69.31 93 LEU A N 1
ATOM 694 C CA . LEU A 1 93 ? 2.574 -7.812 9.563 1.00 69.31 93 LEU A CA 1
ATOM 695 C C . LEU A 1 93 ? 1.200 -7.613 8.906 1.00 69.31 93 LEU A C 1
ATOM 697 O O . LEU A 1 93 ? 0.989 -6.660 8.154 1.00 69.31 93 LEU A O 1
ATOM 701 N N . GLY A 1 94 ? 0.288 -8.550 9.167 1.00 72.00 94 GLY A N 1
ATOM 702 C CA . GLY A 1 94 ? -1.137 -8.411 8.856 1.00 72.00 94 GLY A CA 1
ATOM 703 C C . GLY A 1 94 ? -1.846 -7.465 9.830 1.00 72.00 94 GLY A C 1
ATOM 704 O O . GLY A 1 94 ? -1.359 -7.208 10.932 1.00 72.00 94 GLY A O 1
ATOM 705 N N . LEU A 1 95 ? -2.996 -6.933 9.419 1.00 82.81 95 LEU A N 1
ATOM 706 C CA . LEU A 1 95 ? -3.889 -6.175 10.289 1.00 82.81 95 LEU A CA 1
ATOM 707 C C . LEU A 1 95 ? -4.685 -7.142 11.171 1.00 82.81 95 LEU A C 1
ATOM 709 O O . LEU A 1 95 ? -5.247 -8.124 10.685 1.00 82.81 95 LEU A O 1
ATOM 713 N N . ASP A 1 96 ? -4.747 -6.836 12.463 1.00 85.44 96 ASP A N 1
ATOM 714 C CA . ASP A 1 96 ? -5.594 -7.541 13.420 1.00 85.44 96 ASP A CA 1
ATOM 715 C C . ASP A 1 96 ? -6.932 -6.801 13.548 1.00 85.44 96 ASP A C 1
ATOM 717 O O . ASP A 1 96 ? -7.010 -5.710 14.119 1.00 85.44 96 ASP A O 1
ATOM 721 N N . GLU A 1 97 ? -7.980 -7.388 12.971 1.00 85.12 97 GLU A N 1
ATOM 722 C CA . GLU A 1 97 ? -9.340 -6.842 12.975 1.00 85.12 97 GLU A CA 1
ATOM 723 C C . GLU A 1 97 ? -9.936 -6.768 14.384 1.00 85.12 97 GLU A C 1
ATOM 725 O O . GLU A 1 97 ? -10.625 -5.799 14.704 1.00 85.12 97 GLU A O 1
ATOM 730 N N . ALA A 1 98 ? -9.649 -7.756 15.239 1.00 87.69 98 ALA A N 1
ATOM 731 C CA . ALA A 1 98 ? -10.185 -7.801 16.595 1.00 87.69 98 ALA A CA 1
ATOM 732 C C . ALA A 1 98 ? -9.571 -6.687 17.443 1.00 87.69 98 ALA A C 1
ATOM 734 O O . ALA A 1 98 ? -10.285 -5.957 18.128 1.00 87.69 98 ALA A O 1
ATOM 735 N N . LYS A 1 99 ? -8.253 -6.489 17.320 1.00 88.50 99 LYS A N 1
ATOM 736 C CA . LYS A 1 99 ? -7.562 -5.391 17.997 1.00 88.50 99 LYS A CA 1
ATOM 737 C C . LYS A 1 99 ? -7.990 -4.021 17.471 1.00 88.50 99 LYS A C 1
ATOM 739 O O . LYS A 1 99 ? -8.093 -3.086 18.257 1.00 88.50 99 LYS A O 1
ATOM 744 N N . PHE A 1 100 ? -8.252 -3.888 16.169 1.00 88.81 100 PHE A N 1
ATOM 745 C CA . PHE A 1 100 ? -8.773 -2.643 15.593 1.00 88.81 100 PHE A CA 1
ATOM 746 C C . PHE A 1 100 ? -10.160 -2.296 16.152 1.00 88.81 100 PHE A C 1
ATOM 748 O O . PHE A 1 100 ? -10.428 -1.129 16.422 1.00 88.81 100 PHE A O 1
ATOM 755 N N . ALA A 1 101 ? -11.028 -3.295 16.338 1.00 89.81 101 ALA A N 1
ATOM 756 C CA . ALA A 1 101 ? -12.375 -3.102 16.870 1.00 89.81 101 ALA A CA 1
ATOM 757 C C . ALA A 1 101 ? -12.404 -2.816 18.383 1.00 89.81 101 ALA A C 1
ATOM 759 O O . ALA A 1 101 ? -13.244 -2.040 18.826 1.00 89.81 101 ALA A O 1
ATOM 760 N N . ASP A 1 102 ? -11.501 -3.425 19.155 1.00 93.56 102 ASP A N 1
ATOM 761 C CA . ASP A 1 102 ? -11.379 -3.218 20.609 1.00 93.56 102 ASP A CA 1
ATOM 762 C C . ASP A 1 102 ? -10.669 -1.898 20.972 1.00 93.56 102 ASP A C 1
ATOM 764 O O . ASP A 1 102 ? -10.755 -1.416 22.096 1.00 93.56 102 ASP A O 1
ATOM 768 N N 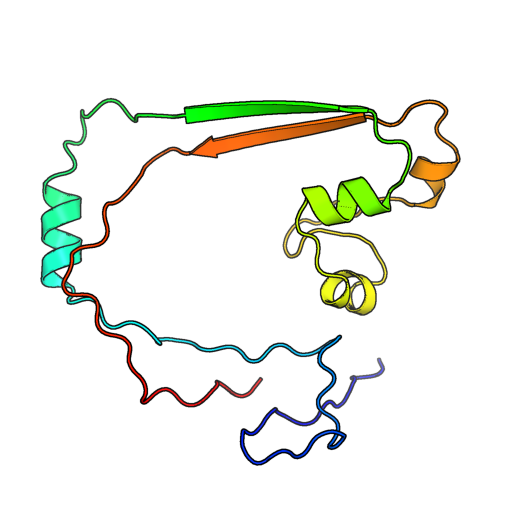. SER A 1 103 ? -9.947 -1.295 20.023 1.00 91.25 103 SER A N 1
ATOM 769 C CA . SER A 1 103 ? -9.192 -0.063 20.265 1.00 91.25 103 SER A CA 1
ATOM 770 C C . SER A 1 103 ? -10.094 1.173 20.300 1.00 91.25 103 SER A C 1
ATOM 772 O O . SER A 1 103 ? -10.829 1.443 19.353 1.00 91.25 103 SER A O 1
ATOM 774 N N . ASP A 1 104 ? -9.928 2.001 21.335 1.00 90.62 104 ASP A N 1
ATOM 775 C CA . ASP A 1 104 ? -10.631 3.288 21.471 1.00 90.62 104 ASP A CA 1
ATOM 776 C C . ASP A 1 104 ? -10.224 4.323 20.405 1.00 90.62 104 ASP A C 1
ATOM 778 O O . ASP A 1 104 ? -10.984 5.237 20.082 1.00 90.62 104 ASP A O 1
ATOM 782 N N . LEU A 1 105 ? -9.005 4.213 19.863 1.00 89.44 105 LEU A N 1
ATOM 783 C CA . LEU A 1 105 ? -8.480 5.138 18.864 1.00 89.44 105 LEU A CA 1
ATOM 784 C C . LEU A 1 105 ? -7.595 4.417 17.851 1.00 89.44 105 LEU A C 1
ATOM 786 O O . LEU A 1 105 ? -6.590 3.801 18.204 1.00 89.44 105 LEU A O 1
ATOM 790 N N . ASN A 1 106 ? -7.921 4.603 16.574 1.00 89.44 106 ASN A N 1
ATOM 791 C CA . ASN A 1 106 ? -7.179 4.049 15.451 1.00 89.44 106 ASN A CA 1
ATOM 792 C C . ASN A 1 106 ? -6.589 5.173 14.585 1.00 89.44 106 ASN A C 1
ATOM 794 O O . ASN A 1 106 ? -7.289 6.097 14.159 1.00 89.44 106 ASN A O 1
ATOM 798 N N . ALA A 1 107 ? -5.287 5.090 14.300 1.00 89.00 107 ALA A N 1
ATOM 799 C CA . ALA A 1 107 ? -4.564 6.068 13.487 1.00 89.00 107 ALA A CA 1
ATOM 800 C C . ALA A 1 107 ? -3.655 5.378 12.463 1.00 89.00 107 ALA A C 1
ATOM 802 O O . ALA A 1 107 ? -2.978 4.398 12.772 1.00 89.00 107 ALA A O 1
ATOM 803 N N . VAL A 1 108 ? -3.615 5.920 11.244 1.00 88.12 108 VAL A N 1
ATOM 804 C CA . VAL A 1 108 ? -2.753 5.441 10.158 1.00 88.12 108 VAL A CA 1
ATOM 805 C C . VAL A 1 108 ? -1.728 6.506 9.818 1.00 88.12 108 VAL A C 1
ATOM 807 O O . VAL A 1 108 ? -2.077 7.644 9.499 1.00 88.12 108 VAL A O 1
ATOM 810 N N . ILE A 1 109 ? -0.457 6.106 9.832 1.00 88.75 109 ILE A N 1
ATOM 811 C CA . ILE A 1 109 ? 0.674 6.942 9.438 1.00 88.75 109 ILE A CA 1
ATOM 812 C C . ILE A 1 109 ? 1.322 6.298 8.217 1.00 88.75 109 ILE A C 1
ATOM 814 O O . ILE A 1 109 ? 1.788 5.163 8.270 1.00 88.75 109 ILE A O 1
ATOM 818 N N . SER A 1 110 ? 1.332 7.022 7.102 1.00 85.38 110 SER A N 1
ATOM 819 C CA . SER A 1 110 ? 1.928 6.581 5.843 1.00 85.38 110 SER A CA 1
ATOM 820 C C . SER A 1 110 ? 3.117 7.461 5.491 1.00 85.38 110 SER A C 1
ATOM 822 O O . SER A 1 110 ? 2.996 8.685 5.408 1.00 85.38 110 SER A O 1
ATOM 824 N N . VAL A 1 111 ? 4.260 6.824 5.245 1.00 87.06 111 VAL A N 1
ATOM 825 C CA . VAL A 1 111 ? 5.481 7.490 4.786 1.00 87.06 111 VAL A CA 1
ATOM 826 C C . VAL A 1 111 ? 5.816 6.966 3.401 1.00 87.06 111 VAL A C 1
ATOM 828 O O . VAL A 1 111 ? 6.092 5.781 3.225 1.00 87.06 111 VAL A O 1
ATOM 831 N N . LYS A 1 112 ? 5.796 7.852 2.406 1.00 85.50 112 LYS A N 1
ATOM 832 C CA . LYS A 1 112 ? 6.202 7.529 1.038 1.00 85.50 112 LYS A CA 1
ATOM 833 C C . LYS A 1 112 ? 7.532 8.200 0.741 1.00 85.50 112 LYS A C 1
ATOM 835 O O . LYS A 1 112 ? 7.613 9.425 0.716 1.00 85.50 112 LYS A O 1
ATOM 840 N N . VAL A 1 113 ? 8.557 7.391 0.489 1.00 86.31 113 VAL A N 1
ATOM 841 C CA . VAL A 1 113 ? 9.890 7.858 0.096 1.00 86.31 113 VAL A CA 1
ATOM 842 C C . VAL A 1 113 ? 10.107 7.546 -1.378 1.00 86.31 113 VAL A C 1
ATOM 844 O O . VAL A 1 113 ? 10.054 6.388 -1.785 1.00 86.31 113 VAL A O 1
ATOM 847 N N . ILE A 1 114 ? 10.353 8.575 -2.187 1.00 81.69 114 ILE A N 1
ATOM 848 C CA . ILE A 1 114 ? 10.707 8.427 -3.602 1.00 81.69 114 ILE A CA 1
ATOM 849 C C . ILE A 1 114 ? 12.153 8.885 -3.760 1.00 81.69 114 ILE A C 1
ATOM 851 O O . ILE A 1 114 ? 12.422 10.080 -3.673 1.00 81.69 114 ILE A O 1
ATOM 855 N N . ASN A 1 115 ? 13.069 7.937 -3.980 1.00 72.50 115 ASN A N 1
ATOM 856 C CA . ASN A 1 115 ? 14.504 8.229 -4.057 1.00 72.50 115 ASN A CA 1
ATOM 857 C C . ASN A 1 115 ? 14.978 8.647 -5.453 1.00 72.50 115 ASN A C 1
ATOM 859 O O . ASN A 1 115 ? 15.923 9.420 -5.551 1.00 72.50 115 ASN A O 1
ATOM 863 N N . ARG A 1 116 ? 14.373 8.154 -6.540 1.00 65.81 116 ARG A N 1
ATOM 864 C CA . ARG A 1 116 ? 14.763 8.521 -7.913 1.00 65.81 116 ARG A CA 1
ATOM 865 C C . ARG A 1 116 ? 13.563 8.443 -8.846 1.00 65.81 116 ARG A C 1
ATOM 867 O O . ARG A 1 116 ? 12.786 7.496 -8.773 1.00 65.81 116 ARG A O 1
ATOM 874 N N . LYS A 1 117 ? 13.427 9.433 -9.728 1.00 60.50 117 LYS A N 1
ATOM 875 C CA . LYS A 1 117 ? 12.526 9.375 -10.882 1.00 60.50 117 LYS A CA 1
ATOM 876 C C . LYS A 1 117 ? 13.394 9.131 -12.110 1.00 60.50 117 LYS A C 1
ATOM 878 O O . LYS A 1 117 ? 14.250 9.958 -12.409 1.00 60.50 117 LYS A O 1
ATOM 883 N N . PHE A 1 118 ? 13.190 8.007 -12.783 1.00 59.41 118 PHE A N 1
ATOM 884 C CA . PHE A 1 118 ? 13.800 7.757 -14.083 1.00 59.41 118 PHE A CA 1
ATOM 885 C C . PHE A 1 118 ? 12.781 8.167 -15.150 1.00 59.41 118 PHE A C 1
ATOM 887 O O . PHE A 1 118 ? 11.680 7.613 -15.145 1.00 59.41 118 PHE A O 1
ATOM 894 N N . PRO A 1 119 ? 13.074 9.156 -16.012 1.00 58.16 119 PRO A N 1
ATOM 895 C CA . PRO A 1 119 ? 12.264 9.359 -17.202 1.00 58.16 119 PRO A CA 1
ATOM 896 C C . PRO A 1 119 ? 12.415 8.117 -18.086 1.00 58.16 119 PRO A C 1
ATOM 898 O O . PRO A 1 119 ? 13.534 7.673 -18.348 1.00 58.16 119 PRO A O 1
ATOM 901 N N . LEU A 1 120 ? 11.290 7.522 -18.479 1.00 59.03 120 LEU A N 1
ATOM 902 C CA . LEU A 1 120 ? 11.293 6.430 -19.444 1.00 59.03 120 LEU A CA 1
ATOM 903 C C . LEU A 1 120 ? 11.673 7.021 -20.814 1.00 59.03 120 LEU A C 1
ATOM 905 O O . LEU A 1 120 ? 11.128 8.070 -21.161 1.00 59.03 120 LEU A O 1
ATOM 909 N N . PRO A 1 121 ? 12.598 6.415 -21.574 1.00 62.41 121 PRO A N 1
ATOM 910 C CA . PRO A 1 121 ? 12.870 6.865 -22.932 1.00 62.41 121 PRO A CA 1
ATOM 911 C C . PRO A 1 121 ? 11.650 6.605 -23.837 1.00 62.41 121 PRO A C 1
ATOM 913 O O . PRO A 1 121 ? 10.960 5.594 -23.690 1.00 62.41 121 PRO A O 1
ATOM 916 N N . ASP A 1 122 ? 11.384 7.520 -24.778 1.00 62.81 122 ASP A N 1
ATOM 917 C CA . ASP A 1 122 ? 10.200 7.524 -25.665 1.00 62.81 122 ASP A CA 1
ATOM 918 C C . ASP A 1 122 ? 10.134 6.342 -26.661 1.00 62.81 122 ASP A C 1
ATOM 920 O O . ASP A 1 122 ? 9.222 6.263 -27.482 1.00 62.81 122 ASP A O 1
ATOM 924 N N . ASN A 1 123 ? 11.084 5.406 -26.614 1.00 67.56 123 ASN A N 1
ATOM 925 C CA . ASN A 1 123 ? 11.193 4.279 -27.541 1.00 67.56 123 ASN A CA 1
ATOM 926 C C . ASN A 1 123 ? 10.736 2.927 -26.967 1.00 67.56 123 ASN A C 1
ATOM 928 O O . ASN A 1 123 ? 10.927 1.892 -27.607 1.00 67.56 123 ASN A O 1
ATOM 932 N N . GLY A 1 124 ? 10.111 2.911 -25.787 1.00 65.81 124 GLY A N 1
ATOM 933 C CA . GLY A 1 124 ? 9.484 1.702 -25.256 1.00 65.81 124 GLY A CA 1
ATOM 934 C C . GLY A 1 124 ? 8.333 1.240 -26.155 1.00 65.81 124 GLY A C 1
ATOM 935 O O . GLY A 1 124 ? 7.354 1.962 -26.333 1.00 65.81 124 GLY A O 1
ATOM 936 N N . SER A 1 125 ? 8.424 0.028 -26.707 1.00 70.25 125 SER A N 1
ATOM 937 C CA . SER A 1 125 ? 7.334 -0.576 -27.487 1.00 70.25 125 SER A CA 1
ATOM 938 C C . SER A 1 125 ? 6.656 -1.695 -26.701 1.00 70.25 125 SER A C 1
ATOM 940 O O . SER A 1 125 ? 7.313 -2.525 -26.066 1.00 70.25 125 SER A O 1
ATOM 942 N N . PHE A 1 126 ? 5.322 -1.728 -26.735 1.00 69.19 126 PHE A N 1
ATOM 943 C CA . PHE A 1 126 ? 4.560 -2.823 -26.144 1.00 69.19 126 PHE A CA 1
ATOM 944 C C . PHE A 1 126 ? 4.624 -4.053 -27.051 1.00 69.19 126 PHE A C 1
ATOM 946 O O . PHE A 1 126 ? 4.260 -4.006 -28.227 1.00 69.19 126 PHE A O 1
ATOM 953 N N . ARG A 1 127 ? 5.067 -5.171 -26.483 1.00 64.12 127 ARG A N 1
ATOM 954 C CA . ARG A 1 127 ? 4.995 -6.493 -27.094 1.00 64.12 127 ARG A CA 1
ATOM 955 C C . ARG A 1 127 ? 3.575 -7.026 -26.948 1.00 64.12 127 ARG A C 1
ATOM 957 O O . ARG A 1 127 ? 3.226 -7.588 -25.915 1.00 64.12 127 ARG A O 1
ATOM 964 N N . LEU A 1 128 ? 2.755 -6.859 -27.985 1.00 61.12 128 LEU A N 1
ATOM 965 C CA . LEU A 1 128 ? 1.434 -7.499 -28.047 1.00 61.12 128 LEU A CA 1
ATOM 966 C C . LEU A 1 128 ? 1.514 -9.031 -28.223 1.00 61.12 128 LEU A C 1
ATOM 968 O O . LEU A 1 128 ? 0.485 -9.696 -28.203 1.00 61.12 128 LEU A O 1
ATOM 972 N N . ASP A 1 129 ? 2.714 -9.594 -28.403 1.00 57.78 129 ASP A N 1
ATOM 973 C CA . ASP A 1 129 ? 2.959 -11.011 -28.677 1.00 57.78 129 ASP A CA 1
ATOM 974 C C . ASP A 1 129 ? 3.150 -11.898 -27.427 1.00 57.78 129 ASP A C 1
ATOM 976 O O . ASP A 1 129 ? 3.365 -13.100 -27.587 1.00 57.78 129 ASP A O 1
ATOM 980 N N . LEU A 1 130 ? 3.067 -11.372 -26.193 1.00 52.81 130 LEU A N 1
ATOM 981 C CA . LEU A 1 130 ? 3.240 -12.210 -24.996 1.00 52.81 130 LEU A CA 1
ATOM 982 C C . LEU A 1 130 ? 1.955 -12.894 -24.522 1.00 52.81 130 LEU A C 1
ATOM 984 O O . LEU A 1 130 ? 1.029 -12.271 -24.006 1.00 52.81 130 LEU A O 1
ATOM 988 N N . ALA A 1 131 ? 1.971 -14.222 -24.650 1.00 50.97 131 ALA A N 1
ATOM 989 C CA . ALA A 1 131 ? 1.041 -15.136 -24.013 1.00 50.97 131 ALA A CA 1
ATOM 990 C C . ALA A 1 131 ? 1.122 -14.998 -22.486 1.00 50.97 131 ALA A C 1
ATOM 992 O O . ALA A 1 131 ? 2.201 -15.067 -21.896 1.00 50.97 131 ALA A O 1
ATOM 993 N N . ILE A 1 132 ? -0.039 -14.824 -21.862 1.00 54.12 132 ILE A N 1
ATOM 994 C CA . ILE A 1 132 ? -0.224 -14.784 -20.411 1.00 54.12 132 ILE A CA 1
ATOM 995 C C . ILE A 1 132 ? 0.423 -16.031 -19.804 1.00 54.12 132 ILE A C 1
ATOM 997 O O . ILE A 1 132 ? 0.094 -17.162 -20.179 1.00 54.12 132 ILE A O 1
ATOM 1001 N N . HIS A 1 133 ? 1.389 -15.833 -18.908 1.00 46.56 133 HIS A N 1
ATOM 1002 C CA . HIS A 1 133 ? 2.148 -16.942 -18.345 1.00 46.56 133 HIS A CA 1
ATOM 1003 C C . HIS A 1 133 ? 1.217 -17.776 -17.454 1.00 46.56 133 HIS A C 1
ATOM 1005 O O . HIS A 1 133 ? 0.591 -17.252 -16.532 1.00 46.56 133 HIS A O 1
ATOM 1011 N N . LYS A 1 134 ? 1.112 -19.080 -17.745 1.00 38.31 134 LYS A N 1
ATOM 1012 C CA . LYS A 1 134 ? 0.396 -20.049 -16.906 1.00 38.31 134 LYS A CA 1
ATOM 1013 C C . LYS A 1 134 ? 1.130 -20.193 -15.574 1.00 38.31 134 LYS A C 1
ATOM 1015 O O . LYS A 1 134 ? 2.315 -20.532 -15.574 1.00 38.31 134 LYS A O 1
ATOM 1020 N N . THR A 1 135 ? 0.408 -19.992 -14.481 1.00 36.62 135 THR A N 1
ATOM 1021 C CA . THR A 1 135 ? 0.765 -20.472 -13.140 1.00 36.62 135 THR A CA 1
ATOM 1022 C C . THR A 1 135 ? -0.244 -21.516 -12.705 1.00 36.62 135 THR A C 1
ATOM 1024 O O . THR A 1 135 ? -1.434 -21.374 -13.080 1.00 36.62 135 THR A O 1
#

Radius of gyration: 21.01 Å; chains: 1; bounding box: 45×45×50 Å

Organism: Trichoderma harzianum (NCBI:txid5544)

Secondary structure (DSSP, 8-state):
-----PPPP-TTPPTTSS--TTT------S-EE--HHHHHHHHHTS-TTS----EEEEEEEE-S-HHHHHHHTT--HHHHHHHTSB--TT-S--B-HHHHHH-S--EEEEEEEE---PPPPTT-EE-TT-PPPP-

Foldseek 3Di:
DDDPPADWDDPPDDPPNRDDPLADDQDFPPQKDDPVVVVVVQVVPPPPPPDFPKDKDKDKDWDPDVVVVLVVVVQRSNVCVVVVFRDDPPDPDGDDPVCSVPDPTGMDMDIDIDRDDDDDPPPMDGDPPTDRDTD

Sequence (135 aa):
MDFLQLAPYNDTMRLGQGYNSFLQLPCLDGAVKIDESDLQAHVARADPSAKVSQVVSYNSQFVERISDVVRSMNISAASSIKSGTIGMPGNSLGLDEAKFADSDLNAVISVKVINRKFPLPDNGSFRLDLAIHKT

pLDDT: mean 71.61, std 13.38, range [36.09, 93.56]